Protein AF-A0A0G2EKI8-F1 (afdb_monomer_lite)

Structure (mmCIF, N/CA/C/O backbone):
data_AF-A0A0G2EKI8-F1
#
_entry.id   AF-A0A0G2EKI8-F1
#
loop_
_atom_site.group_PDB
_atom_site.id
_atom_site.type_symbol
_atom_site.label_atom_id
_atom_site.label_alt_id
_atom_site.label_comp_id
_atom_site.label_asym_id
_atom_site.label_entity_id
_atom_site.label_seq_id
_atom_site.pdbx_PDB_ins_code
_atom_site.Cartn_x
_atom_site.Cartn_y
_atom_site.Cartn_z
_atom_site.occupancy
_atom_site.B_iso_or_equiv
_atom_site.auth_seq_id
_atom_site.auth_comp_id
_atom_site.auth_asym_id
_atom_site.auth_atom_id
_atom_site.pdbx_PDB_model_num
ATOM 1 N N . MET A 1 1 ? 13.691 -1.218 -11.479 1.00 78.00 1 MET A N 1
ATOM 2 C CA . MET A 1 1 ? 12.834 -2.295 -10.946 1.00 78.00 1 MET A CA 1
ATOM 3 C C . MET A 1 1 ? 12.681 -2.045 -9.462 1.00 78.00 1 MET A C 1
ATOM 5 O O . MET A 1 1 ? 13.692 -2.040 -8.766 1.00 78.00 1 MET A O 1
ATOM 9 N N . THR A 1 2 ? 11.466 -1.753 -9.012 1.00 88.56 2 THR A N 1
ATOM 10 C CA . THR A 1 2 ? 11.184 -1.471 -7.600 1.00 88.56 2 THR A CA 1
ATOM 11 C C . THR A 1 2 ? 11.266 -2.755 -6.783 1.00 88.56 2 THR A C 1
ATOM 13 O O . THR A 1 2 ? 10.866 -3.826 -7.237 1.00 88.56 2 THR A O 1
ATOM 16 N N . THR A 1 3 ? 11.816 -2.661 -5.575 1.00 94.19 3 THR A N 1
ATOM 17 C CA . THR A 1 3 ? 11.976 -3.813 -4.675 1.00 94.19 3 THR A CA 1
ATOM 18 C C . THR A 1 3 ? 11.049 -3.712 -3.471 1.00 94.19 3 THR A C 1
ATOM 20 O O . THR A 1 3 ? 10.589 -2.629 -3.114 1.00 94.19 3 THR A O 1
ATOM 23 N N . ARG A 1 4 ? 10.832 -4.838 -2.783 1.00 96.31 4 ARG A N 1
ATOM 24 C CA . ARG A 1 4 ? 10.133 -4.870 -1.491 1.00 96.31 4 ARG A CA 1
ATOM 25 C C . ARG A 1 4 ? 10.702 -3.851 -0.497 1.00 96.31 4 ARG A C 1
ATOM 27 O O . ARG A 1 4 ? 9.946 -3.100 0.102 1.00 96.31 4 ARG A O 1
ATOM 34 N N . THR A 1 5 ? 12.025 -3.819 -0.341 1.00 96.69 5 THR A N 1
ATOM 35 C CA . THR A 1 5 ? 12.705 -2.924 0.608 1.00 96.69 5 THR A CA 1
ATOM 36 C C . THR A 1 5 ? 12.466 -1.456 0.276 1.00 96.69 5 THR A C 1
ATOM 38 O O . THR A 1 5 ? 12.275 -0.648 1.179 1.00 96.69 5 THR A O 1
ATOM 41 N N . GLU A 1 6 ? 12.426 -1.107 -1.010 1.00 96.00 6 GLU A N 1
ATOM 42 C CA . GLU A 1 6 ? 12.110 0.255 -1.438 1.00 96.00 6 GLU A CA 1
ATOM 43 C C . GLU A 1 6 ? 10.664 0.643 -1.084 1.00 96.00 6 GLU A C 1
ATOM 45 O O . GLU A 1 6 ? 10.429 1.746 -0.594 1.00 96.00 6 GLU A O 1
ATOM 50 N N . LEU A 1 7 ? 9.699 -0.264 -1.277 1.00 96.88 7 LEU A N 1
ATOM 51 C CA . LEU A 1 7 ? 8.301 -0.025 -0.899 1.00 96.88 7 LEU A CA 1
ATOM 52 C C . LEU A 1 7 ? 8.143 0.149 0.618 1.00 96.88 7 LEU A C 1
ATOM 54 O O . LEU A 1 7 ? 7.494 1.098 1.058 1.00 96.88 7 LEU A O 1
ATOM 58 N N . GLU A 1 8 ? 8.788 -0.715 1.408 1.00 97.25 8 GLU A N 1
ATOM 59 C CA . GLU A 1 8 ? 8.793 -0.638 2.874 1.00 97.25 8 GLU A CA 1
ATOM 60 C C . GLU A 1 8 ? 9.355 0.701 3.376 1.00 97.25 8 GLU A C 1
ATOM 62 O O . GLU A 1 8 ? 8.795 1.297 4.293 1.00 97.25 8 GLU A O 1
ATOM 67 N N . GLN A 1 9 ? 10.430 1.205 2.760 1.00 96.88 9 GLN A N 1
ATOM 68 C CA . GLN A 1 9 ? 11.053 2.482 3.132 1.00 96.88 9 GLN A CA 1
ATOM 69 C C . GLN A 1 9 ? 10.211 3.706 2.754 1.00 96.88 9 GLN A C 1
ATOM 71 O O . GLN A 1 9 ? 10.284 4.733 3.427 1.00 96.88 9 GLN A O 1
ATOM 76 N N . ARG A 1 10 ? 9.428 3.619 1.673 1.00 96.69 10 ARG A N 1
ATOM 77 C CA . ARG A 1 10 ? 8.550 4.707 1.212 1.00 96.69 10 ARG A CA 1
ATOM 78 C C . ARG A 1 10 ? 7.250 4.790 2.012 1.00 96.69 10 ARG A C 1
ATOM 80 O O . ARG A 1 10 ? 6.618 5.846 2.040 1.00 96.69 10 ARG A O 1
ATOM 87 N N . TRP A 1 11 ? 6.831 3.693 2.637 1.00 97.44 11 TRP A N 1
ATOM 88 C CA . TRP A 1 11 ? 5.598 3.652 3.409 1.00 97.44 11 TRP A CA 1
ATOM 89 C C . TRP A 1 11 ? 5.713 4.418 4.722 1.00 97.44 11 TRP A C 1
ATOM 91 O O . TRP A 1 11 ? 6.555 4.136 5.572 1.00 97.44 11 TRP A O 1
ATOM 101 N N . THR A 1 12 ? 4.795 5.356 4.924 1.00 97.50 12 THR A N 1
ATOM 102 C CA . THR A 1 12 ? 4.635 6.071 6.187 1.00 97.50 12 THR A CA 1
ATOM 103 C C . THR A 1 12 ? 3.330 5.650 6.843 1.00 97.50 12 THR A C 1
ATOM 105 O O . THR A 1 12 ? 2.250 6.009 6.373 1.00 97.50 12 THR A O 1
ATOM 108 N N . SER A 1 13 ? 3.420 4.917 7.951 1.00 96.75 13 SER A N 1
ATOM 109 C CA . SER A 1 13 ? 2.254 4.586 8.775 1.00 96.75 13 SER A CA 1
ATOM 110 C C . SER A 1 13 ? 1.639 5.847 9.381 1.00 96.75 13 SER A C 1
ATOM 112 O O . SER A 1 13 ? 2.343 6.711 9.905 1.00 96.75 13 SER A O 1
ATOM 114 N N . LEU A 1 14 ? 0.313 5.934 9.348 1.00 94.56 14 LEU A N 1
ATOM 115 C CA . LEU A 1 14 ? -0.461 7.045 9.892 1.00 94.56 14 LEU A CA 1
ATOM 116 C C . LEU A 1 14 ? -1.432 6.537 10.961 1.00 94.56 14 LEU A C 1
ATOM 118 O O . LEU A 1 14 ? -1.883 5.393 10.923 1.00 94.56 14 LEU A O 1
ATOM 122 N N . SER A 1 15 ? -1.805 7.396 11.909 1.00 93.12 15 SER A N 1
ATOM 123 C CA . SER A 1 15 ? -2.914 7.090 12.816 1.00 93.12 15 SER A CA 1
ATOM 124 C C . SER A 1 15 ? -4.260 7.182 12.070 1.00 93.12 15 SER A C 1
ATOM 126 O O . SER A 1 15 ? -4.397 8.005 11.164 1.00 93.12 15 SER A O 1
ATOM 128 N N . PRO A 1 16 ? -5.300 6.406 12.439 1.00 84.25 16 PRO A N 1
ATOM 129 C CA . PRO A 1 16 ? -6.613 6.468 11.774 1.00 84.25 16 PRO A CA 1
ATOM 130 C C . PRO A 1 16 ? -7.273 7.859 11.772 1.00 84.25 16 PRO A C 1
ATOM 132 O O . PRO A 1 16 ? -8.054 8.185 10.878 1.00 84.25 16 PRO A O 1
ATOM 135 N N . GLY A 1 17 ? -6.944 8.690 12.767 1.00 85.56 17 GLY A N 1
ATOM 136 C CA . GLY A 1 17 ? -7.415 10.071 12.900 1.00 85.56 17 GLY A CA 1
ATOM 137 C C . GLY A 1 17 ? -6.542 11.123 12.208 1.00 85.56 17 GLY A C 1
ATOM 138 O O . GLY A 1 17 ? -6.789 12.314 12.401 1.00 85.56 17 GLY A O 1
ATOM 139 N N . HIS A 1 18 ? -5.517 10.721 11.448 1.00 91.25 18 HIS A N 1
ATOM 140 C CA . HIS A 1 18 ? -4.609 11.653 10.781 1.00 91.25 18 HIS A CA 1
ATOM 141 C C . HIS A 1 18 ? -5.362 12.566 9.800 1.00 91.25 18 HIS A C 1
ATOM 143 O O . HIS A 1 18 ? -6.288 12.136 9.109 1.00 91.25 18 HIS A O 1
ATOM 149 N N . THR A 1 19 ? -4.967 13.839 9.726 1.00 91.50 19 THR A N 1
ATOM 150 C CA . THR A 1 19 ? -5.657 14.862 8.920 1.00 91.50 19 THR A CA 1
ATOM 151 C C . THR A 1 19 ? -5.699 14.519 7.436 1.00 91.50 19 THR A C 1
ATOM 153 O O . THR A 1 19 ? -6.740 14.708 6.811 1.00 91.50 19 THR A O 1
ATOM 156 N N . ASP A 1 20 ? -4.618 13.944 6.912 1.00 85.81 20 ASP A N 1
ATOM 157 C CA . ASP A 1 20 ? -4.489 13.510 5.512 1.00 85.81 20 ASP A CA 1
ATOM 158 C C . ASP A 1 20 ? -5.531 12.441 5.131 1.00 85.81 20 ASP A C 1
ATOM 160 O O . ASP A 1 20 ? -5.891 12.297 3.970 1.00 85.81 20 ASP A O 1
ATOM 164 N N . LEU A 1 21 ? -6.080 11.716 6.114 1.00 84.75 21 LEU A N 1
ATOM 165 C CA . LEU A 1 21 ? -7.068 10.654 5.902 1.00 84.75 21 LEU A CA 1
ATOM 166 C C . LEU A 1 21 ? -8.518 11.146 6.028 1.00 84.75 21 LEU A C 1
ATOM 168 O O . LEU A 1 21 ? -9.452 10.337 6.006 1.00 84.75 21 LEU A O 1
ATOM 172 N N . LYS A 1 22 ? -8.752 12.453 6.210 1.00 84.56 22 LYS A N 1
ATOM 173 C CA . LYS A 1 22 ? -10.111 13.001 6.366 1.00 84.56 22 LYS A CA 1
ATOM 174 C C . LYS A 1 22 ? -10.949 12.880 5.093 1.00 84.56 22 LYS A C 1
ATOM 176 O O . LYS A 1 22 ? -12.150 12.658 5.206 1.00 84.56 22 LYS A O 1
ATOM 181 N N . SER A 1 23 ? -10.326 12.997 3.922 1.00 79.56 23 SER A N 1
ATOM 182 C CA . SER A 1 23 ? -10.979 12.898 2.608 1.00 79.56 23 SER A CA 1
ATOM 183 C C . SER A 1 23 ? -11.117 11.461 2.097 1.00 79.56 23 SER A C 1
ATOM 185 O O . SER A 1 23 ? -11.881 11.217 1.167 1.00 79.56 23 SER A O 1
ATOM 187 N N . VAL A 1 24 ? -10.402 10.503 2.695 1.00 79.38 24 VAL A N 1
ATOM 188 C CA . VAL A 1 24 ? -10.438 9.101 2.268 1.00 79.38 24 VAL A CA 1
ATOM 189 C C . VAL A 1 24 ? -11.739 8.455 2.744 1.00 79.38 24 VAL A C 1
ATOM 191 O O . VAL A 1 24 ? -12.010 8.377 3.950 1.00 79.38 24 VAL A O 1
ATOM 194 N N . ASN A 1 25 ? -12.534 7.966 1.790 1.00 70.88 25 ASN A N 1
ATOM 195 C CA . ASN A 1 25 ? -13.775 7.251 2.069 1.00 70.88 25 ASN A CA 1
ATOM 196 C C . ASN A 1 25 ? -13.514 6.002 2.925 1.00 70.88 25 ASN A C 1
ATOM 198 O O . ASN A 1 25 ? -12.601 5.214 2.658 1.00 70.88 25 ASN A O 1
ATOM 202 N N . LYS A 1 26 ? -14.353 5.825 3.956 1.00 62.72 26 LYS A N 1
ATOM 203 C CA . LYS A 1 26 ? -14.255 4.716 4.920 1.00 62.72 26 LYS A CA 1
ATOM 204 C C . LYS A 1 26 ? -14.641 3.352 4.342 1.00 62.72 26 LYS A C 1
ATOM 206 O O . LYS A 1 26 ? -14.242 2.346 4.907 1.00 62.72 26 LYS A O 1
ATOM 211 N N . TYR A 1 27 ? -15.410 3.308 3.254 1.00 58.09 27 TYR A N 1
ATOM 212 C CA . TYR A 1 27 ? -15.985 2.067 2.735 1.00 58.09 27 TYR A CA 1
ATOM 213 C C . TYR A 1 27 ? -15.633 1.851 1.268 1.00 58.09 27 TYR A C 1
ATOM 215 O O . TYR A 1 27 ? -16.224 2.474 0.391 1.00 58.09 27 TYR A O 1
ATOM 223 N N . VAL A 1 28 ? -14.690 0.937 1.029 1.00 61.50 28 VAL A N 1
ATOM 224 C CA . VAL A 1 28 ? -14.431 0.311 -0.272 1.00 61.50 28 VAL A CA 1
ATOM 225 C C . VAL A 1 28 ? -14.019 -1.131 0.017 1.00 61.50 28 VAL A C 1
ATOM 227 O O . VAL A 1 28 ? -12.945 -1.336 0.564 1.00 61.50 28 VAL A O 1
ATOM 230 N N . ALA A 1 29 ? -14.868 -2.117 -0.296 1.00 74.62 29 ALA A N 1
ATOM 231 C CA . ALA A 1 29 ? -14.571 -3.528 -0.002 1.00 74.62 29 ALA A CA 1
ATOM 232 C C . ALA A 1 29 ? -13.260 -3.985 -0.666 1.00 74.62 29 ALA A C 1
ATOM 234 O O . ALA A 1 29 ? -12.476 -4.726 -0.078 1.00 74.62 29 ALA A O 1
ATOM 235 N N . LEU A 1 30 ? -13.026 -3.494 -1.883 1.00 85.00 30 LEU A N 1
ATOM 236 C CA . LEU A 1 30 ? -11.862 -3.798 -2.695 1.00 85.00 30 LEU A CA 1
ATOM 237 C C . LEU A 1 30 ? -11.599 -2.649 -3.667 1.00 85.00 30 LEU A C 1
ATOM 239 O O . LEU A 1 30 ? -12.510 -2.227 -4.381 1.00 85.00 30 LEU A O 1
ATOM 243 N N . GLU A 1 31 ? -10.369 -2.154 -3.691 1.00 88.38 31 GLU A N 1
ATOM 244 C CA . GLU A 1 31 ? -9.918 -1.113 -4.613 1.00 88.38 31 GLU A CA 1
ATOM 245 C C . GLU A 1 31 ? -8.687 -1.596 -5.380 1.00 88.38 31 GLU A C 1
ATOM 247 O O . GLU A 1 31 ? -7.720 -2.069 -4.779 1.00 88.38 31 GLU A O 1
ATOM 252 N N . TYR A 1 32 ? -8.722 -1.458 -6.704 1.00 90.94 32 TYR A N 1
ATOM 253 C CA . TYR A 1 32 ? -7.591 -1.754 -7.577 1.00 90.94 32 TYR A CA 1
ATOM 254 C C . TYR A 1 32 ? -6.974 -0.446 -8.055 1.00 90.94 32 TYR A C 1
ATOM 256 O O . TYR A 1 32 ? -7.623 0.346 -8.737 1.00 90.94 32 TYR A O 1
ATOM 264 N N . ILE A 1 33 ? -5.718 -0.224 -7.684 1.00 91.56 33 ILE A N 1
ATOM 265 C CA . ILE A 1 33 ? -4.940 0.944 -8.080 1.00 91.56 33 ILE A CA 1
ATOM 266 C C . ILE A 1 33 ? -3.997 0.508 -9.208 1.00 91.56 33 ILE A C 1
ATOM 268 O O . ILE A 1 33 ? -2.938 -0.069 -8.951 1.00 91.56 33 ILE A O 1
ATOM 272 N N . GLU A 1 34 ? -4.402 0.774 -10.450 1.00 94.44 34 GLU A N 1
ATOM 273 C CA . GLU A 1 34 ? -3.691 0.384 -11.680 1.00 94.44 34 GLU A CA 1
ATOM 274 C C . GLU A 1 34 ? -2.274 0.943 -11.754 1.00 94.44 34 GLU A C 1
ATOM 276 O O . GLU A 1 34 ? -2.035 2.068 -11.337 1.00 94.44 34 GLU A O 1
ATOM 281 N N . ALA A 1 35 ? -1.317 0.204 -12.305 1.00 94.25 35 ALA A N 1
ATOM 282 C CA . ALA A 1 35 ? 0.033 0.726 -12.520 1.00 94.25 35 ALA A CA 1
ATOM 283 C C . ALA A 1 35 ? 0.020 1.916 -13.505 1.00 94.25 35 ALA A C 1
ATOM 285 O O . ALA A 1 35 ? -0.674 1.874 -14.514 1.00 94.25 35 ALA A O 1
ATOM 286 N N . GLU A 1 36 ? 0.800 2.964 -13.227 1.00 95.31 36 GLU A N 1
ATOM 287 C CA . GLU A 1 36 ? 0.937 4.141 -14.106 1.00 95.31 36 GLU A CA 1
ATOM 288 C C . GLU A 1 36 ? 2.408 4.407 -14.433 1.00 95.31 36 GLU A C 1
ATOM 290 O O . GLU A 1 36 ? 3.306 3.980 -13.708 1.00 95.31 36 GLU A O 1
ATOM 295 N N . GLU A 1 37 ? 2.655 5.164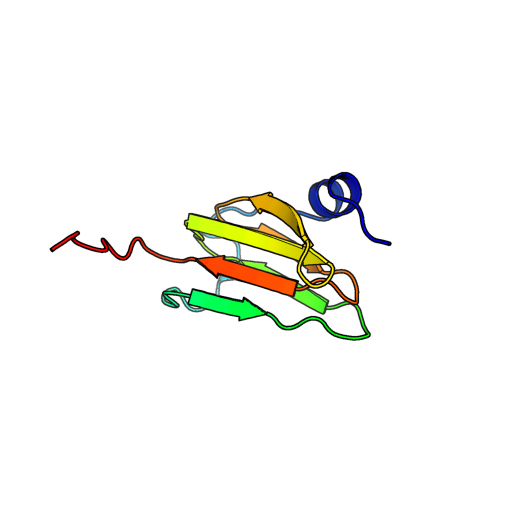 -15.500 1.00 95.88 37 GLU A N 1
ATOM 296 C CA . GLU A 1 37 ? 4.003 5.530 -15.968 1.00 95.88 37 GLU A CA 1
ATOM 297 C C . GLU A 1 37 ? 4.712 6.556 -15.061 1.00 95.88 37 GLU A C 1
ATOM 299 O O . GLU A 1 37 ? 5.896 6.845 -15.235 1.00 95.88 37 GLU A O 1
ATOM 304 N N . VAL A 1 38 ? 3.997 7.131 -14.090 1.00 94.94 38 VAL A N 1
ATOM 305 C CA . VAL A 1 38 ? 4.500 8.166 -13.178 1.00 94.94 38 VAL A CA 1
ATOM 306 C C . VAL A 1 38 ? 4.226 7.806 -11.721 1.00 94.94 38 VAL A C 1
ATOM 308 O O . VAL A 1 38 ? 3.284 7.077 -11.410 1.00 94.94 38 VAL A O 1
ATOM 311 N N . GLU A 1 39 ? 5.048 8.341 -10.815 1.00 95.81 39 GLU A N 1
ATOM 312 C CA . GLU A 1 39 ? 4.783 8.228 -9.379 1.00 95.81 39 GLU A CA 1
ATOM 313 C C . GLU A 1 39 ? 3.512 8.994 -8.991 1.00 95.81 39 GLU A C 1
ATOM 315 O O . GLU A 1 39 ? 3.209 10.054 -9.547 1.00 95.81 39 GLU A O 1
ATOM 320 N N . ARG A 1 40 ? 2.784 8.480 -7.995 1.00 94.56 40 ARG A N 1
ATOM 321 C CA . ARG A 1 40 ? 1.560 9.110 -7.481 1.00 94.56 40 ARG A CA 1
ATOM 322 C C . ARG A 1 40 ? 1.394 8.902 -5.985 1.00 94.56 40 ARG A C 1
ATOM 324 O O . ARG A 1 40 ? 1.932 7.959 -5.412 1.00 94.56 40 ARG A O 1
ATOM 331 N N . GLU A 1 41 ? 0.608 9.761 -5.355 1.00 95.00 41 GLU A N 1
ATOM 332 C CA . GLU A 1 41 ? 0.274 9.599 -3.945 1.00 95.00 41 GLU A CA 1
ATOM 333 C C . GLU A 1 41 ? -0.752 8.471 -3.754 1.00 95.00 41 GLU A C 1
ATOM 335 O O . GLU A 1 41 ? -1.772 8.409 -4.441 1.00 95.00 41 GLU A O 1
ATOM 340 N N . LEU A 1 42 ? -0.478 7.584 -2.798 1.00 93.88 42 LEU A N 1
ATOM 341 C CA . LEU A 1 42 ? -1.414 6.589 -2.290 1.00 93.88 42 LEU A CA 1
ATOM 342 C C . LEU A 1 42 ? -1.732 6.911 -0.829 1.00 93.88 42 LEU A C 1
ATOM 344 O O . LEU A 1 42 ? -0.824 7.003 -0.001 1.00 93.88 42 LEU A O 1
ATOM 348 N N . LEU A 1 43 ? -3.023 7.025 -0.516 1.00 93.44 43 LEU A N 1
ATOM 349 C CA . LEU A 1 43 ? -3.542 7.198 0.839 1.00 93.44 43 LEU A CA 1
ATOM 350 C C . LEU A 1 43 ? -4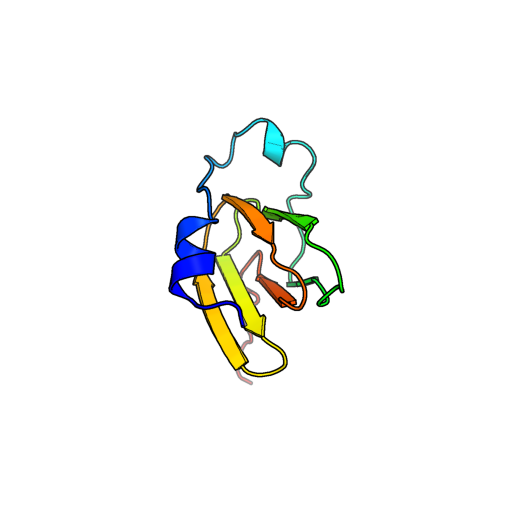.440 6.018 1.203 1.00 93.44 43 LEU A C 1
ATOM 352 O O . LEU A 1 43 ? -5.457 5.763 0.560 1.00 93.44 43 LEU A O 1
ATOM 356 N N . CYS A 1 44 ? -4.094 5.328 2.283 1.00 91.56 44 CYS A N 1
ATOM 357 C CA . CYS A 1 44 ? -4.850 4.196 2.796 1.00 91.56 44 CYS A CA 1
ATOM 358 C C . CYS A 1 44 ? -5.344 4.501 4.206 1.00 91.56 44 CYS A C 1
ATOM 360 O O . CYS A 1 44 ? -4.586 4.955 5.066 1.00 91.56 44 CYS A O 1
ATOM 362 N N . LYS A 1 45 ? -6.626 4.233 4.451 1.00 90.62 45 LYS A N 1
ATOM 363 C CA . LYS A 1 45 ? -7.277 4.456 5.739 1.00 90.62 45 LYS A CA 1
ATOM 364 C C . LYS A 1 45 ? -7.916 3.164 6.207 1.00 90.62 45 LYS A C 1
ATOM 366 O O . LYS A 1 45 ? -8.835 2.687 5.547 1.00 90.62 45 LYS A O 1
ATOM 371 N N . GLU A 1 46 ? -7.447 2.675 7.352 1.00 90.12 46 GLU A N 1
ATOM 372 C CA . GLU A 1 46 ? -8.009 1.526 8.068 1.00 90.12 46 GLU A CA 1
ATOM 373 C C . GLU A 1 46 ? -8.165 0.297 7.155 1.00 90.12 46 GLU A C 1
ATOM 375 O O . GLU A 1 46 ? -9.194 -0.368 7.168 1.00 90.12 46 GLU A O 1
ATOM 380 N N . CYS A 1 47 ? -7.152 0.023 6.327 1.00 89.75 47 CYS A N 1
ATOM 381 C CA . CYS A 1 47 ? -7.171 -1.114 5.413 1.00 89.75 47 CYS A CA 1
ATOM 382 C C . CYS A 1 47 ? -6.799 -2.401 6.154 1.00 89.75 47 CYS A C 1
ATOM 384 O O . CYS A 1 47 ? -5.855 -2.410 6.948 1.00 89.75 47 CYS A O 1
ATOM 386 N N . ASP A 1 48 ? -7.497 -3.492 5.861 1.00 90.75 48 ASP A N 1
ATOM 387 C CA . ASP A 1 48 ? -7.165 -4.805 6.418 1.00 90.75 48 ASP A CA 1
ATOM 388 C C . ASP A 1 48 ? -5.908 -5.366 5.754 1.00 90.75 48 ASP A C 1
ATOM 390 O O . ASP A 1 48 ? -5.049 -5.943 6.422 1.00 90.75 48 ASP A O 1
ATOM 394 N N . GLU A 1 49 ? -5.778 -5.129 4.448 1.00 93.31 49 GLU A N 1
ATOM 395 C CA . GLU A 1 49 ? -4.645 -5.569 3.650 1.00 93.31 49 GLU A CA 1
ATOM 396 C C . GLU A 1 49 ? -4.415 -4.632 2.458 1.00 93.31 49 GLU A C 1
ATOM 398 O O . GLU A 1 49 ? -5.350 -4.093 1.862 1.00 93.31 49 GLU A O 1
ATOM 403 N N . ILE A 1 50 ? -3.149 -4.413 2.123 1.00 94.88 50 ILE A N 1
ATOM 404 C CA . ILE A 1 50 ? -2.694 -3.664 0.957 1.00 94.88 50 ILE A CA 1
ATOM 405 C C . ILE A 1 50 ? -1.576 -4.484 0.326 1.00 94.88 50 ILE A C 1
ATOM 407 O O . ILE A 1 50 ? -0.541 -4.687 0.961 1.00 94.88 50 ILE A O 1
ATOM 411 N N . VAL A 1 51 ? -1.782 -4.935 -0.907 1.00 96.81 51 VAL A N 1
ATOM 412 C CA . VAL A 1 51 ? -0.842 -5.794 -1.634 1.00 96.81 51 VAL A CA 1
ATOM 413 C C . VAL A 1 51 ? -0.280 -5.029 -2.825 1.00 96.81 51 VAL A C 1
ATOM 415 O O . VAL A 1 51 ? -1.041 -4.510 -3.640 1.00 96.81 51 VAL A O 1
ATOM 418 N N . PHE A 1 52 ? 1.044 -4.962 -2.937 1.00 97.31 52 PHE A N 1
ATOM 419 C CA . PHE A 1 52 ? 1.757 -4.249 -3.995 1.00 97.31 52 PHE A CA 1
ATOM 420 C C . PHE A 1 52 ? 2.380 -5.213 -5.000 1.00 97.31 52 PHE A C 1
ATOM 422 O O . PHE A 1 52 ? 2.991 -6.214 -4.615 1.00 97.31 52 PHE A O 1
ATOM 429 N N . PHE A 1 53 ? 2.290 -4.874 -6.285 1.00 97.19 53 PHE A N 1
ATOM 430 C CA . PHE A 1 53 ? 2.708 -5.730 -7.390 1.00 97.19 53 PHE A CA 1
ATOM 431 C C . PHE A 1 53 ? 3.555 -4.976 -8.420 1.00 97.19 53 PHE A C 1
ATOM 433 O O . PHE A 1 53 ? 3.295 -3.812 -8.711 1.00 97.19 53 PHE A O 1
ATOM 440 N N . ASP A 1 54 ? 4.515 -5.681 -9.019 1.00 95.56 54 ASP A N 1
ATOM 441 C CA . ASP A 1 54 ? 5.185 -5.311 -10.273 1.00 95.56 54 ASP A CA 1
ATOM 442 C C . ASP A 1 54 ? 4.690 -6.273 -11.365 1.00 95.56 54 ASP A C 1
ATOM 444 O O . ASP A 1 54 ? 5.025 -7.467 -11.390 1.00 95.56 54 ASP A O 1
ATOM 448 N N . GLY A 1 55 ? 3.761 -5.792 -12.192 1.00 91.12 55 GLY A N 1
ATOM 449 C CA . GLY A 1 55 ? 2.974 -6.636 -13.090 1.00 91.12 55 GLY A CA 1
ATOM 450 C C . GLY A 1 55 ? 2.169 -7.695 -12.323 1.00 91.12 55 GLY A C 1
ATOM 451 O O . GLY A 1 55 ? 1.269 -7.371 -11.557 1.00 91.12 55 GLY A O 1
ATOM 452 N N . LYS A 1 56 ? 2.484 -8.982 -12.533 1.00 92.19 56 LYS A N 1
ATOM 453 C CA . LYS A 1 56 ? 1.825 -10.120 -11.849 1.00 92.19 56 LYS A CA 1
ATOM 454 C C . LYS A 1 56 ? 2.559 -10.595 -10.593 1.00 92.19 56 LYS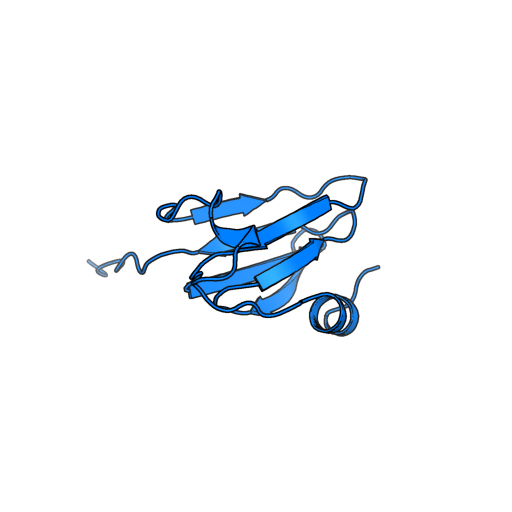 A C 1
ATOM 456 O O . LYS A 1 56 ? 2.132 -11.560 -9.964 1.00 92.19 56 LYS A O 1
ATOM 461 N N . ARG A 1 57 ? 3.700 -9.988 -10.266 1.00 95.19 57 ARG A N 1
ATOM 462 C CA . ARG A 1 57 ? 4.544 -10.410 -9.150 1.00 95.19 57 ARG A CA 1
ATOM 463 C C . ARG A 1 57 ? 4.207 -9.591 -7.914 1.00 95.19 57 ARG A C 1
ATOM 465 O O . ARG A 1 57 ? 4.446 -8.389 -7.905 1.00 95.19 57 ARG A O 1
ATOM 472 N N . GLU A 1 58 ? 3.737 -10.253 -6.864 1.00 97.00 58 GLU A N 1
ATOM 473 C CA . GLU A 1 58 ? 3.615 -9.644 -5.539 1.00 97.00 58 GLU A CA 1
ATOM 474 C C . GLU A 1 58 ? 5.004 -9.276 -4.995 1.00 97.00 58 GLU A C 1
ATOM 476 O O . GLU A 1 58 ? 5.951 -10.070 -5.051 1.00 97.00 58 GLU A O 1
ATOM 481 N N . LEU A 1 59 ? 5.132 -8.051 -4.492 1.00 97.31 59 LEU A N 1
ATOM 482 C CA . LEU A 1 59 ? 6.365 -7.526 -3.914 1.00 97.31 59 LEU A CA 1
ATOM 483 C C . LEU A 1 59 ? 6.276 -7.399 -2.399 1.00 97.31 59 LEU A C 1
ATOM 485 O O . LEU A 1 59 ? 7.234 -7.731 -1.694 1.00 97.31 59 LEU A O 1
ATOM 489 N N . TRP A 1 60 ? 5.164 -6.860 -1.906 1.00 98.12 60 TRP A N 1
ATOM 490 C CA . TRP A 1 60 ? 5.028 -6.495 -0.507 1.00 98.12 60 TRP A CA 1
ATOM 491 C C . TRP A 1 60 ? 3.565 -6.370 -0.094 1.00 98.12 60 TRP A C 1
ATOM 493 O O . TRP A 1 60 ? 2.746 -5.885 -0.871 1.00 98.12 60 TRP A O 1
ATOM 503 N N . THR A 1 61 ? 3.283 -6.739 1.154 1.00 97.00 61 THR A N 1
ATOM 504 C CA . THR A 1 61 ? 1.950 -6.680 1.753 1.00 97.00 61 THR A CA 1
ATOM 505 C C . THR A 1 61 ? 2.024 -5.970 3.100 1.00 97.00 61 THR A C 1
ATOM 507 O O . THR A 1 61 ? 2.914 -6.242 3.911 1.00 97.00 61 THR A O 1
ATOM 510 N N . THR A 1 62 ? 1.096 -5.047 3.340 1.00 96.31 62 THR A N 1
ATOM 511 C CA . THR A 1 62 ? 0.988 -4.277 4.587 1.00 96.31 62 THR A CA 1
ATOM 512 C C . THR A 1 62 ? -0.474 -4.067 4.984 1.00 96.31 62 THR A C 1
ATOM 514 O O . THR A 1 62 ? -1.382 -4.491 4.277 1.00 96.31 62 THR A O 1
ATOM 517 N N . LYS A 1 63 ? -0.717 -3.443 6.140 1.00 95.19 63 LYS A N 1
ATOM 518 C CA . LYS A 1 63 ? -2.061 -3.191 6.679 1.00 95.19 63 LYS A CA 1
ATOM 519 C C . LYS A 1 63 ? -2.148 -1.866 7.428 1.00 95.19 63 LYS A C 1
ATOM 521 O O . LYS A 1 63 ? -1.136 -1.268 7.794 1.00 95.19 63 LYS A O 1
ATOM 526 N N . GLY A 1 64 ? -3.372 -1.464 7.739 1.00 92.44 64 GLY A N 1
ATOM 527 C CA . GLY A 1 64 ? -3.691 -0.289 8.533 1.00 92.44 64 GLY A CA 1
ATOM 528 C C . GLY A 1 64 ? -3.793 0.983 7.701 1.00 92.44 64 GLY A C 1
ATOM 529 O O . GLY A 1 64 ? -4.211 0.978 6.544 1.00 92.44 64 GLY A O 1
ATOM 530 N N . SER A 1 65 ? -3.454 2.098 8.340 1.00 93.62 65 SER A N 1
ATOM 531 C CA . SER A 1 65 ? -3.490 3.423 7.734 1.00 93.62 65 SER A CA 1
ATOM 532 C C . SER A 1 65 ? -2.082 3.880 7.388 1.00 93.62 65 SER A C 1
ATOM 534 O O . SER A 1 65 ? -1.156 3.730 8.187 1.00 93.62 65 SER A O 1
ATOM 536 N N . GLY A 1 66 ? -1.918 4.491 6.224 1.00 95.12 66 GLY A N 1
ATOM 537 C CA . GLY A 1 66 ? -0.626 5.013 5.817 1.00 95.12 66 GLY A CA 1
ATOM 538 C C . GLY A 1 66 ? -0.663 5.723 4.481 1.00 95.12 66 GLY A C 1
ATOM 539 O O . GLY A 1 66 ? -1.713 5.843 3.844 1.00 95.12 66 GLY A O 1
ATOM 540 N N . LYS A 1 67 ? 0.503 6.227 4.098 1.00 95.56 67 LYS A N 1
ATOM 541 C CA . LYS A 1 67 ? 0.704 6.915 2.833 1.00 95.56 67 LYS A CA 1
ATOM 542 C C . LYS A 1 67 ? 2.038 6.573 2.205 1.00 95.56 67 LYS A C 1
ATOM 544 O O . LYS A 1 67 ? 2.995 6.262 2.915 1.00 95.56 67 LYS A O 1
ATOM 549 N N . MET A 1 68 ? 2.109 6.695 0.887 1.00 96.19 68 MET A N 1
ATOM 550 C CA . MET A 1 68 ? 3.371 6.658 0.156 1.00 96.19 68 MET A CA 1
ATOM 551 C C . MET A 1 68 ? 3.266 7.378 -1.186 1.00 96.19 68 MET A C 1
ATOM 553 O O . MET A 1 68 ? 2.188 7.448 -1.774 1.00 96.19 68 MET A O 1
ATOM 557 N N . ASN A 1 69 ? 4.413 7.811 -1.707 1.00 95.81 69 ASN A N 1
ATOM 558 C CA . ASN A 1 69 ? 4.569 8.045 -3.140 1.00 95.81 69 ASN A CA 1
ATOM 559 C C . ASN A 1 69 ? 4.789 6.683 -3.799 1.00 95.81 69 ASN A C 1
ATOM 561 O O . ASN A 1 69 ? 5.889 6.120 -3.737 1.00 95.81 69 ASN A O 1
ATOM 565 N N . LEU A 1 70 ? 3.707 6.130 -4.340 1.00 96.00 70 LEU A N 1
ATOM 566 C CA . LEU A 1 70 ? 3.696 4.855 -5.032 1.00 96.00 70 LEU A CA 1
ATOM 567 C C . LEU A 1 70 ? 4.569 4.974 -6.292 1.00 96.00 70 LEU A C 1
ATOM 569 O O . LEU A 1 70 ? 4.298 5.855 -7.115 1.00 96.00 70 LEU A O 1
ATOM 573 N N . PRO A 1 71 ? 5.616 4.142 -6.443 1.00 97.12 71 PRO A N 1
ATOM 574 C CA . PRO A 1 71 ? 6.493 4.208 -7.605 1.00 97.12 71 PRO A CA 1
ATOM 575 C C . PRO A 1 71 ? 5.746 3.922 -8.912 1.00 97.12 71 PRO A C 1
ATOM 577 O O . PRO A 1 71 ? 4.750 3.194 -8.920 1.00 97.12 71 PRO A O 1
ATOM 580 N N . ALA A 1 72 ? 6.267 4.452 -10.020 1.00 95.69 72 ALA A N 1
ATOM 581 C CA . ALA A 1 72 ? 5.789 4.106 -11.355 1.00 95.69 72 ALA A CA 1
ATOM 582 C C . ALA A 1 72 ? 5.814 2.582 -11.574 1.00 95.69 72 ALA A C 1
ATOM 584 O O . ALA A 1 72 ? 6.666 1.871 -11.036 1.00 95.69 72 ALA A O 1
ATOM 585 N N . HIS A 1 73 ? 4.876 2.095 -12.381 1.00 96.12 73 HIS A N 1
ATOM 586 C CA . HIS A 1 73 ? 4.656 0.687 -12.720 1.00 96.12 73 HIS A CA 1
ATOM 587 C C . HIS A 1 73 ? 4.244 -0.233 -11.557 1.00 96.12 73 HIS A C 1
ATOM 589 O O . HIS A 1 73 ? 4.100 -1.440 -11.761 1.00 96.12 73 HIS A O 1
ATOM 595 N N . ILE A 1 74 ? 4.009 0.309 -10.357 1.00 97.31 74 ILE A N 1
ATOM 596 C CA . ILE A 1 74 ? 3.517 -0.469 -9.218 1.00 97.31 74 ILE A CA 1
ATOM 597 C C . ILE A 1 74 ? 1.996 -0.400 -9.153 1.00 97.31 74 ILE A C 1
ATOM 599 O O . ILE A 1 74 ? 1.396 0.675 -9.099 1.00 97.31 74 ILE A O 1
ATOM 603 N N . LEU A 1 75 ? 1.380 -1.577 -9.118 1.00 96.38 75 LEU A N 1
ATOM 604 C CA . LEU A 1 75 ? -0.041 -1.756 -8.848 1.00 96.38 75 LEU A CA 1
ATOM 605 C C . LEU A 1 75 ? -0.246 -2.007 -7.351 1.00 96.38 75 LEU A C 1
ATOM 607 O O . LEU A 1 75 ? 0.585 -2.645 -6.704 1.00 96.38 75 LEU A O 1
ATOM 611 N N . ALA A 1 76 ? -1.361 -1.531 -6.800 1.00 95.75 76 ALA A N 1
ATOM 612 C CA . ALA A 1 76 ? -1.776 -1.858 -5.440 1.00 95.75 76 ALA A CA 1
ATOM 613 C C . ALA A 1 76 ? -3.209 -2.396 -5.425 1.00 95.75 76 ALA A C 1
ATOM 615 O O . ALA A 1 76 ? -4.090 -1.851 -6.082 1.00 95.75 76 ALA A O 1
ATOM 616 N N . THR A 1 77 ? -3.449 -3.449 -4.653 1.00 95.00 77 THR A N 1
ATOM 617 C CA . THR A 1 77 ? -4.796 -3.922 -4.319 1.00 95.00 77 THR A CA 1
ATOM 618 C C . THR A 1 77 ? -5.054 -3.623 -2.851 1.00 95.00 77 THR A C 1
ATOM 620 O O . THR A 1 77 ? -4.267 -4.026 -1.998 1.00 95.00 77 THR A O 1
ATOM 623 N N . VAL A 1 78 ? -6.128 -2.895 -2.556 1.00 92.12 78 VAL A N 1
ATOM 624 C CA . VAL A 1 78 ? -6.481 -2.455 -1.203 1.00 92.12 78 VAL A CA 1
ATOM 625 C C . VAL A 1 78 ? -7.770 -3.140 -0.767 1.00 92.12 78 VAL A C 1
ATOM 627 O O . VAL A 1 78 ? -8.806 -2.983 -1.408 1.00 92.12 78 VAL A O 1
ATOM 630 N N . TYR A 1 79 ? -7.716 -3.843 0.358 1.00 89.06 79 TYR A N 1
ATOM 631 C CA . TYR A 1 79 ? -8.853 -4.501 0.993 1.00 89.06 79 TYR A CA 1
ATOM 632 C C . TYR A 1 79 ? -9.285 -3.703 2.231 1.00 89.06 79 TYR A C 1
ATOM 634 O O . TYR A 1 79 ? -8.467 -3.427 3.116 1.00 89.06 79 TYR A O 1
ATOM 642 N N . LYS A 1 80 ? -10.570 -3.328 2.314 1.00 82.31 80 LYS A N 1
ATOM 643 C CA . LYS A 1 80 ? -11.162 -2.733 3.528 1.00 82.31 80 LYS A CA 1
ATOM 644 C C . LYS A 1 80 ? -12.429 -3.499 3.909 1.00 82.31 80 LYS A C 1
ATOM 646 O O . LYS A 1 80 ? -13.451 -3.398 3.232 1.00 82.31 80 LYS A O 1
ATOM 651 N N . GLY A 1 81 ? -12.383 -4.213 5.025 1.00 64.06 81 GLY A N 1
ATOM 652 C CA . GLY A 1 81 ? -13.458 -5.057 5.527 1.00 64.06 81 GLY A CA 1
ATOM 653 C C . GLY A 1 81 ? -13.326 -6.514 5.076 1.00 64.06 81 GLY A C 1
ATOM 654 O O . GLY A 1 81 ? -13.096 -6.813 3.906 1.00 64.06 81 GLY A O 1
ATOM 655 N N . TYR A 1 82 ? -13.561 -7.439 6.006 1.00 44.91 82 TYR A N 1
ATOM 656 C CA . TYR A 1 82 ? -13.720 -8.859 5.708 1.00 44.91 82 TYR A CA 1
ATOM 657 C C . TYR A 1 82 ? -15.049 -9.100 4.978 1.00 44.91 82 TYR A C 1
ATOM 659 O O . TYR A 1 82 ? -16.119 -8.958 5.571 1.00 44.91 82 TYR A O 1
ATOM 667 N N . TYR A 1 83 ? -15.009 -9.554 3.725 1.00 42.78 83 TYR A N 1
ATOM 668 C CA . TYR A 1 83 ? -16.091 -10.386 3.202 1.00 42.78 83 TYR A CA 1
ATOM 669 C C . TYR A 1 83 ? -15.803 -11.836 3.595 1.00 42.78 83 TYR A C 1
ATOM 671 O O . TYR A 1 83 ? -14.878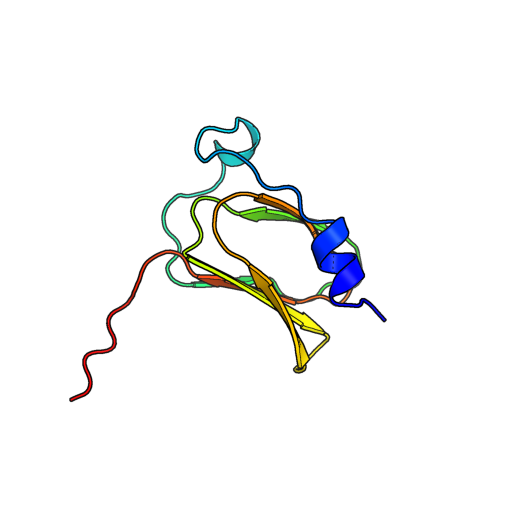 -12.471 3.093 1.00 42.78 83 TYR A O 1
ATOM 679 N N . LEU A 1 84 ? -16.603 -12.363 4.525 1.00 39.03 84 LEU A N 1
ATOM 680 C CA . LEU A 1 84 ? -16.690 -13.800 4.763 1.00 39.03 84 LEU A CA 1
ATOM 681 C C . LEU A 1 84 ? -17.207 -14.456 3.479 1.00 39.03 84 LEU A C 1
ATOM 683 O O . LEU A 1 84 ? -18.397 -14.388 3.173 1.00 39.03 84 LEU A O 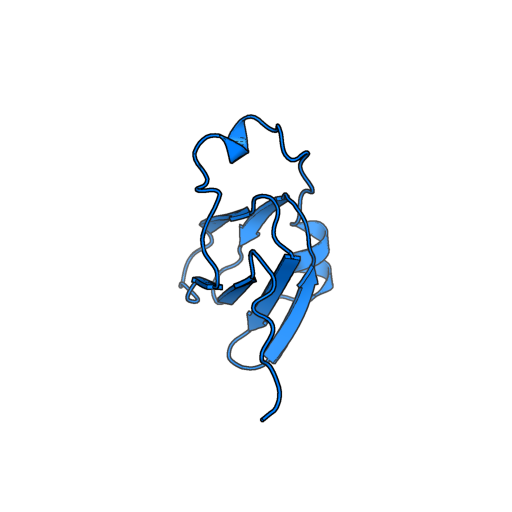1
ATOM 687 N N . VAL A 1 85 ? -16.320 -15.104 2.727 1.00 42.50 85 VAL A N 1
ATOM 688 C CA . VAL A 1 85 ? -16.743 -16.113 1.758 1.00 42.50 85 VAL A CA 1
ATOM 689 C C . VAL A 1 85 ? -17.171 -17.314 2.594 1.00 42.50 85 VAL A C 1
ATOM 691 O O . VAL A 1 85 ? -16.322 -18.061 3.071 1.00 42.50 85 VAL A O 1
ATOM 694 N N . ASN A 1 86 ? -18.471 -17.469 2.856 1.00 36.47 86 ASN A N 1
ATOM 695 C CA . ASN A 1 86 ? -18.975 -18.736 3.384 1.00 36.47 86 ASN A CA 1
ATOM 696 C C . ASN A 1 86 ? -18.653 -19.819 2.341 1.00 36.47 86 ASN A C 1
ATOM 698 O O . ASN A 1 86 ? -19.151 -19.707 1.216 1.00 36.47 86 ASN A O 1
ATOM 702 N N . PRO A 1 87 ? -17.838 -20.842 2.656 1.00 41.81 87 PRO A N 1
ATOM 703 C CA . PRO A 1 87 ? -17.773 -22.015 1.802 1.00 41.81 87 PRO A CA 1
ATOM 704 C C . PRO A 1 87 ? -19.144 -22.703 1.867 1.00 41.81 87 PRO A C 1
ATOM 706 O O . PRO A 1 87 ? -19.619 -23.030 2.956 1.00 41.81 87 PRO A O 1
ATOM 709 N N . LEU A 1 88 ? -19.799 -22.827 0.709 1.00 39.81 88 LEU A N 1
ATOM 710 C CA . LEU A 1 88 ? -20.956 -23.709 0.522 1.00 39.81 88 LEU A CA 1
ATOM 711 C C . LEU A 1 88 ? -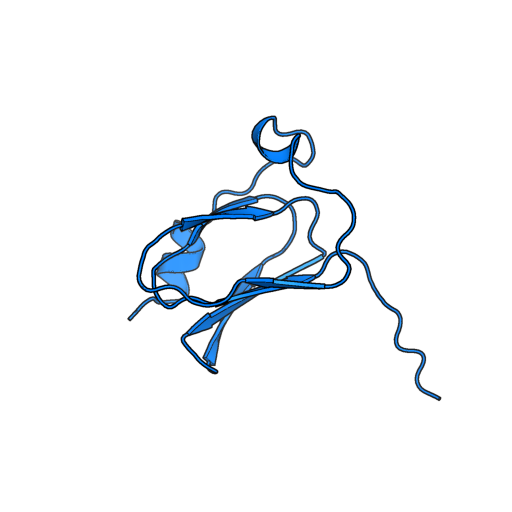20.534 -25.173 0.677 1.00 39.81 88 LEU A C 1
ATOM 713 O O . LEU A 1 88 ? -19.422 -25.508 0.207 1.00 39.81 88 LEU A O 1
#

pLDDT: mean 86.99, std 15.89, range [36.47, 98.12]

Sequence (88 aa):
MTTRTELEQRWTSLSPGHTDLKSVNKYVALEYIEAEEVERELLCKECDEIVFFDGKRELWTTKGSGKMNLPAHILATVYKGYYLVNPL

Radius of gyration: 13.23 Å; chains: 1; bounding box: 34×39×29 Å

Secondary structure (DSSP, 8-state):
---HHHHHHH-EE--TT-GGGSSS-S--SEEEE---SS-EEEEEEEEEEEEEEETTEEEEEEEEEEEEEEPTTEEEEEE-S-------

Organism: Phaeomoniella chlamydospora (NCBI:txid158046)

Foldseek 3Di:
DDALVNVVVQKDADDLPDPVCPPPDQDDQKDKAAAAQAWDKDWDHQFQKKWKDQVPHTHDMDGHTIMGRHGHSIMIMTGHDDDPPDDD